Protein AF-A0AAV6AZW4-F1 (afdb_monomer_lite)

Structure (mmCIF, N/CA/C/O backbone):
data_AF-A0AAV6AZW4-F1
#
_entry.id   AF-A0AAV6AZW4-F1
#
loop_
_atom_site.group_PDB
_atom_site.id
_atom_site.type_symbol
_atom_site.label_atom_id
_atom_site.label_alt_id
_atom_site.label_comp_id
_atom_site.label_asym_id
_atom_site.label_entity_id
_atom_site.label_seq_id
_atom_site.pdbx_PDB_ins_code
_atom_site.Cartn_x
_atom_site.Cartn_y
_atom_site.Cartn_z
_atom_site.occupancy
_atom_site.B_iso_or_equiv
_atom_site.auth_seq_id
_atom_site.auth_comp_id
_atom_site.auth_asym_id
_atom_site.auth_atom_id
_atom_site.pdbx_PDB_model_num
ATOM 1 N N . MET A 1 1 ? 8.076 -14.051 11.934 1.00 36.62 1 MET A N 1
ATOM 2 C CA . MET A 1 1 ? 7.177 -14.612 10.902 1.00 36.62 1 MET A CA 1
ATOM 3 C C . MET A 1 1 ? 5.778 -14.085 11.201 1.00 36.62 1 MET A C 1
ATOM 5 O O . MET A 1 1 ? 5.217 -14.485 12.209 1.00 36.62 1 MET A O 1
ATOM 9 N N . ILE A 1 2 ? 5.278 -13.097 10.448 1.00 47.47 2 ILE A N 1
ATOM 10 C CA . ILE A 1 2 ? 3.931 -12.539 10.676 1.00 47.47 2 ILE A CA 1
ATOM 11 C C . ILE A 1 2 ? 2.932 -13.578 10.169 1.00 47.47 2 ILE A C 1
ATOM 13 O O . ILE A 1 2 ? 2.944 -13.923 8.988 1.00 47.47 2 ILE A O 1
ATOM 17 N N . ALA A 1 3 ? 2.127 -14.133 11.070 1.00 44.56 3 ALA A N 1
ATOM 18 C CA . ALA A 1 3 ? 1.124 -15.119 10.716 1.00 44.56 3 ALA A CA 1
ATOM 19 C C . ALA A 1 3 ? 0.007 -14.429 9.915 1.00 44.56 3 ALA A C 1
ATOM 21 O O . ALA A 1 3 ? -0.751 -13.626 10.448 1.00 44.56 3 ALA A O 1
ATOM 22 N N . LEU A 1 4 ? -0.112 -14.758 8.625 1.00 55.06 4 LEU A N 1
ATOM 23 C CA . LEU A 1 4 ? -1.163 -14.283 7.702 1.00 55.06 4 LEU A CA 1
ATOM 24 C C . LEU A 1 4 ? -2.596 -14.73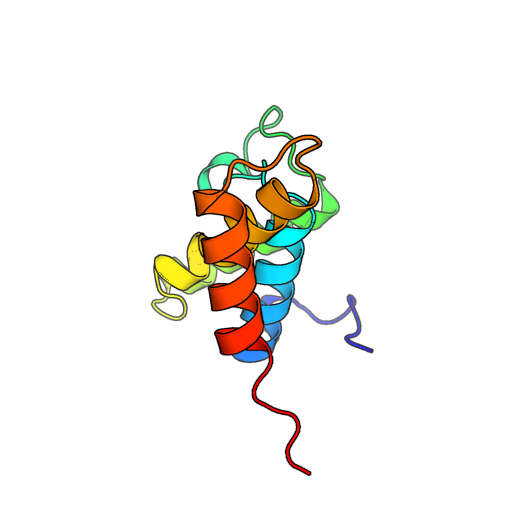0 8.091 1.00 55.06 4 LEU A C 1
ATOM 26 O O . LEU A 1 4 ? -3.533 -14.558 7.302 1.00 55.06 4 LEU A O 1
ATOM 30 N N . THR A 1 5 ? -2.747 -15.335 9.273 1.00 55.31 5 THR A N 1
ATOM 31 C CA . THR A 1 5 ? -3.974 -15.901 9.846 1.00 55.31 5 THR A CA 1
ATOM 32 C C . THR A 1 5 ? -4.684 -14.970 10.825 1.00 55.31 5 THR A C 1
ATOM 34 O O . THR A 1 5 ? -5.870 -15.179 11.069 1.00 55.31 5 THR A O 1
ATOM 37 N N . ASP A 1 6 ? -4.007 -13.959 11.379 1.00 63.38 6 ASP A N 1
ATOM 38 C CA . ASP A 1 6 ? -4.680 -12.967 12.223 1.00 63.38 6 ASP A CA 1
ATOM 39 C C . ASP A 1 6 ? -5.548 -12.028 11.376 1.00 63.38 6 ASP A C 1
ATOM 41 O O . ASP A 1 6 ? -5.223 -11.705 10.229 1.00 63.38 6 ASP A O 1
ATOM 45 N N . SER A 1 7 ? -6.689 -11.607 11.935 1.00 87.31 7 SER A N 1
ATOM 46 C CA . SER A 1 7 ? -7.580 -10.655 11.260 1.00 87.31 7 SER A CA 1
ATOM 47 C C . SER A 1 7 ? -6.843 -9.339 11.018 1.00 87.31 7 SER A C 1
ATOM 49 O O . SER A 1 7 ? -6.240 -8.801 11.947 1.00 87.31 7 SER A O 1
ATOM 51 N N . LEU A 1 8 ? -6.922 -8.802 9.797 1.00 91.19 8 LEU A N 1
ATOM 52 C CA . LEU A 1 8 ? -6.240 -7.559 9.415 1.00 91.19 8 LEU A CA 1
ATOM 53 C C . LEU A 1 8 ? -6.639 -6.376 10.308 1.00 91.19 8 LEU A C 1
ATOM 55 O O . LEU A 1 8 ? -5.792 -5.561 10.666 1.00 91.19 8 LEU A O 1
ATOM 59 N N . GLU A 1 9 ? -7.895 -6.352 10.746 1.00 91.62 9 GLU A N 1
ATOM 60 C CA . GLU A 1 9 ? -8.456 -5.368 11.679 1.00 91.62 9 GLU A CA 1
ATOM 61 C C . GLU A 1 9 ? -7.724 -5.343 13.031 1.00 91.62 9 GLU A C 1
ATOM 63 O O . GLU A 1 9 ? -7.651 -4.314 13.694 1.00 91.62 9 GLU A O 1
ATOM 68 N N . ARG A 1 10 ? -7.159 -6.482 13.456 1.00 92.06 10 ARG A N 1
ATOM 69 C CA . ARG A 1 10 ? -6.466 -6.627 14.746 1.00 92.06 10 ARG A CA 1
ATOM 70 C C . ARG A 1 10 ? -4.971 -6.340 14.664 1.00 92.06 10 ARG A C 1
ATOM 72 O O . ARG A 1 10 ? -4.304 -6.314 15.697 1.00 92.06 10 ARG A O 1
ATOM 79 N N . LEU A 1 11 ? -4.427 -6.136 13.464 1.00 94.06 11 LEU A N 1
ATOM 80 C CA . LEU A 1 11 ? -3.013 -5.818 13.316 1.00 94.06 11 LEU A CA 1
ATOM 81 C C . LEU A 1 11 ? -2.727 -4.413 13.872 1.00 94.06 11 LEU A C 1
ATOM 83 O O . LEU A 1 11 ? -3.424 -3.459 13.507 1.00 94.06 11 LEU A O 1
ATOM 87 N N . PRO A 1 12 ? -1.680 -4.239 14.701 1.00 95.19 12 PRO A N 1
ATOM 88 C CA . PRO A 1 12 ? -1.211 -2.912 15.079 1.00 95.19 12 PRO A CA 1
ATOM 89 C C . PRO A 1 12 ? -0.877 -2.089 13.834 1.00 95.19 12 PRO A C 1
ATOM 91 O O . PRO A 1 12 ? -0.285 -2.627 12.893 1.00 95.19 12 PRO A O 1
ATOM 94 N N . LYS A 1 13 ? -1.193 -0.786 13.847 1.00 95.62 13 LYS A N 1
ATOM 95 C CA . LYS A 1 13 ? -0.961 0.119 12.706 1.00 95.62 13 LYS A CA 1
ATOM 96 C C . LYS A 1 13 ? 0.437 -0.045 12.079 1.00 95.62 13 LYS A C 1
ATOM 98 O O . LYS A 1 13 ? 0.489 -0.309 10.882 1.00 95.62 13 LYS A O 1
ATOM 103 N N . PRO A 1 14 ? 1.558 -0.033 12.834 1.00 96.25 14 PRO A N 1
ATOM 104 C CA . PRO A 1 14 ? 2.887 -0.188 12.232 1.00 96.25 14 PRO A CA 1
ATOM 105 C C . PRO A 1 14 ? 3.090 -1.530 11.513 1.00 96.25 14 PRO A C 1
ATOM 107 O O . PRO A 1 14 ? 3.814 -1.622 10.526 1.00 96.25 14 PRO A O 1
ATOM 110 N N . THR A 1 15 ? 2.445 -2.598 11.993 1.00 96.06 15 THR A N 1
ATOM 111 C CA . THR A 1 15 ? 2.517 -3.919 11.353 1.00 96.06 15 THR A CA 1
ATOM 112 C C . THR A 1 15 ? 1.681 -3.957 10.079 1.00 96.06 15 THR A C 1
ATOM 114 O O . THR A 1 15 ? 2.141 -4.502 9.076 1.00 96.06 15 THR A O 1
ATOM 117 N N . PHE A 1 16 ? 0.487 -3.355 10.105 1.00 96.81 16 PHE A N 1
ATOM 118 C CA . PHE A 1 16 ? -0.367 -3.232 8.928 1.00 96.81 16 PHE A CA 1
ATOM 119 C C . PHE A 1 16 ? 0.304 -2.392 7.836 1.00 96.81 16 PHE A C 1
ATOM 121 O O . PHE A 1 16 ? 0.450 -2.884 6.722 1.00 96.81 16 PHE A O 1
ATOM 128 N N . VAL A 1 17 ? 0.793 -1.189 8.168 1.00 97.12 17 VAL A N 1
ATOM 129 C CA . VAL A 1 17 ? 1.471 -0.286 7.220 1.00 97.12 17 VAL A CA 1
ATOM 130 C C . VAL A 1 17 ? 2.665 -0.979 6.573 1.00 97.12 17 VAL A C 1
ATOM 132 O O . VAL A 1 17 ? 2.779 -0.987 5.356 1.00 97.12 17 VAL A O 1
ATOM 135 N N . ARG A 1 18 ? 3.503 -1.681 7.346 1.00 96.81 18 ARG A N 1
ATOM 136 C CA . ARG A 1 18 ? 4.618 -2.450 6.770 1.00 96.81 18 ARG A CA 1
ATOM 137 C C . ARG A 1 18 ? 4.165 -3.524 5.777 1.00 96.81 18 ARG A C 1
ATOM 139 O O . ARG A 1 18 ? 4.806 -3.707 4.746 1.00 96.81 18 ARG A O 1
ATOM 146 N N . ALA A 1 19 ? 3.096 -4.259 6.086 1.00 96.38 19 ALA A N 1
ATOM 147 C CA . ALA A 1 19 ? 2.555 -5.263 5.170 1.00 96.38 19 ALA A CA 1
ATOM 148 C C . ALA A 1 19 ? 1.942 -4.617 3.917 1.00 96.38 19 ALA A C 1
ATOM 150 O O . ALA A 1 19 ? 2.102 -5.140 2.816 1.00 96.38 19 ALA A O 1
ATOM 151 N N . TRP A 1 20 ? 1.284 -3.472 4.083 1.00 97.50 20 TRP A N 1
ATOM 152 C CA . TRP A 1 20 ? 0.687 -2.693 3.008 1.00 97.50 20 TRP A CA 1
ATOM 153 C C . TRP A 1 20 ? 1.743 -2.119 2.052 1.00 97.50 20 TRP A C 1
ATOM 155 O O . TRP A 1 20 ? 1.685 -2.398 0.855 1.00 97.50 20 TRP A O 1
ATOM 165 N N . CYS A 1 21 ? 2.791 -1.473 2.578 1.00 97.44 21 CYS A N 1
ATOM 166 C CA . CYS A 1 21 ? 3.943 -1.017 1.795 1.00 97.44 21 CYS A CA 1
ATOM 167 C C . CYS A 1 21 ? 4.619 -2.173 1.043 1.00 97.44 21 CYS A C 1
ATOM 169 O O . CYS A 1 21 ? 5.012 -2.019 -0.110 1.00 97.44 21 CYS A O 1
ATOM 171 N N . ALA A 1 22 ? 4.736 -3.354 1.663 1.00 97.19 22 ALA A N 1
ATOM 172 C CA . ALA A 1 22 ? 5.308 -4.521 0.996 1.00 97.19 22 ALA A CA 1
ATOM 173 C C . ALA A 1 22 ? 4.457 -4.983 -0.201 1.00 97.19 22 ALA A C 1
ATOM 175 O O . ALA A 1 22 ? 5.011 -5.360 -1.231 1.00 97.19 22 ALA A O 1
ATOM 176 N N . ILE A 1 23 ? 3.122 -4.928 -0.098 1.00 96.81 23 ILE A N 1
ATOM 177 C CA . ILE A 1 23 ? 2.226 -5.212 -1.229 1.00 96.81 23 ILE A CA 1
ATOM 178 C C . ILE A 1 23 ? 2.428 -4.176 -2.339 1.00 96.81 23 ILE A C 1
ATOM 180 O O . ILE A 1 23 ? 2.595 -4.576 -3.490 1.00 96.81 23 ILE A O 1
ATOM 184 N N . ALA A 1 24 ? 2.476 -2.884 -2.000 1.00 96.69 24 ALA A N 1
ATOM 185 C CA . ALA A 1 24 ? 2.711 -1.802 -2.957 1.00 96.69 24 ALA A CA 1
ATOM 186 C C . ALA A 1 24 ? 4.058 -1.962 -3.693 1.00 96.69 24 ALA A C 1
ATOM 188 O O . ALA A 1 24 ? 4.115 -1.899 -4.917 1.00 96.69 24 ALA A O 1
ATOM 189 N N . TYR A 1 25 ? 5.130 -2.300 -2.973 1.00 95.88 25 TYR A N 1
ATOM 190 C CA . TYR A 1 25 ? 6.444 -2.580 -3.559 1.00 95.88 25 TYR A CA 1
ATOM 191 C C . TYR A 1 25 ? 6.454 -3.833 -4.456 1.00 95.88 25 TYR A C 1
ATOM 193 O O . TYR A 1 25 ? 7.072 -3.861 -5.528 1.00 95.88 25 TYR A O 1
ATOM 201 N N . LEU A 1 26 ? 5.779 -4.910 -4.039 1.00 95.44 26 LEU A N 1
ATOM 202 C CA . LEU A 1 26 ? 5.722 -6.165 -4.798 1.00 95.44 26 LEU A CA 1
ATOM 203 C C . LEU A 1 26 ? 4.800 -6.080 -6.024 1.00 95.44 26 LEU A C 1
ATOM 205 O O . LEU A 1 26 ? 5.019 -6.795 -7.006 1.00 95.44 26 LEU A O 1
ATOM 209 N N . HIS A 1 27 ? 3.805 -5.197 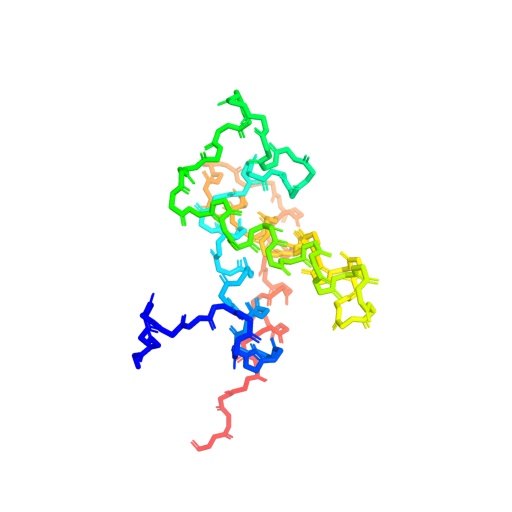-5.984 1.00 95.25 27 HIS A N 1
ATOM 210 C CA . HIS A 1 27 ? 2.783 -5.045 -7.010 1.00 95.25 27 HIS A CA 1
ATOM 211 C C . HIS A 1 27 ? 2.488 -3.562 -7.298 1.00 95.25 27 HIS A C 1
ATOM 213 O O . HIS A 1 27 ? 1.360 -3.111 -7.095 1.00 95.25 27 HIS A O 1
ATOM 219 N N . PRO A 1 28 ? 3.455 -2.796 -7.831 1.00 93.62 28 PRO A N 1
ATOM 220 C CA . PRO A 1 28 ? 3.332 -1.340 -7.920 1.00 93.62 28 PRO A CA 1
ATOM 221 C C . PRO A 1 28 ? 2.283 -0.833 -8.923 1.00 93.62 28 PRO A C 1
ATOM 223 O O . PRO A 1 28 ? 2.002 0.357 -8.982 1.00 93.62 28 PRO A O 1
ATOM 226 N N . GLY A 1 29 ? 1.687 -1.720 -9.725 1.00 91.62 29 GLY A N 1
ATOM 227 C CA . GLY A 1 29 ? 0.552 -1.380 -10.588 1.00 91.62 29 GLY A CA 1
ATOM 228 C C . GLY A 1 29 ? -0.812 -1.421 -9.886 1.00 91.62 29 GLY A C 1
ATOM 229 O O . GLY A 1 29 ? -1.816 -1.093 -10.512 1.00 91.62 29 GLY A O 1
ATOM 230 N N . LEU A 1 30 ? -0.885 -1.862 -8.625 1.00 94.50 30 LEU A N 1
ATOM 231 C CA . LEU A 1 30 ? -2.147 -1.984 -7.895 1.00 94.50 30 LEU A CA 1
ATOM 232 C C . LEU A 1 30 ? -2.528 -0.662 -7.227 1.00 94.50 30 LEU A C 1
ATOM 234 O O . LEU A 1 30 ? -2.044 -0.339 -6.147 1.00 94.50 30 LEU A O 1
ATOM 238 N N . HIS A 1 31 ? -3.446 0.079 -7.847 1.00 95.25 31 HIS A N 1
ATOM 239 C CA . HIS A 1 31 ? -3.971 1.312 -7.261 1.00 95.25 31 HIS A CA 1
ATOM 240 C C . HIS A 1 31 ? -4.972 1.008 -6.127 1.00 95.25 31 HIS A C 1
ATOM 242 O O . HIS A 1 31 ? -5.871 0.181 -6.349 1.00 95.25 31 HIS A O 1
ATOM 248 N N . PRO A 1 32 ? -4.882 1.669 -4.952 1.00 96.06 32 PRO A N 1
ATOM 249 C CA . PRO A 1 32 ? -5.806 1.458 -3.833 1.00 96.06 32 PRO A CA 1
ATOM 250 C C . PRO A 1 32 ? -7.276 1.653 -4.221 1.00 96.06 32 PRO A C 1
ATOM 252 O O . PRO A 1 32 ? -8.103 0.809 -3.904 1.00 96.06 32 PRO A O 1
ATOM 255 N N . ASP A 1 33 ? -7.605 2.698 -4.981 1.00 95.94 33 ASP A N 1
ATOM 256 C CA . ASP A 1 33 ? -8.979 3.032 -5.408 1.00 95.94 33 ASP A CA 1
ATOM 257 C C . ASP A 1 33 ? -9.606 1.968 -6.323 1.00 95.94 33 ASP A C 1
ATOM 259 O O . ASP A 1 33 ? -10.823 1.867 -6.449 1.00 95.94 33 ASP A O 1
ATOM 263 N N . GLY A 1 34 ? -8.778 1.157 -6.988 1.00 93.88 34 GLY A N 1
ATOM 264 C CA . GLY A 1 34 ? -9.231 0.166 -7.960 1.00 93.88 34 GLY A CA 1
ATOM 265 C C . GLY A 1 34 ? -9.610 -1.188 -7.356 1.00 93.88 34 GLY A C 1
ATOM 266 O O . GLY A 1 34 ? -10.000 -2.087 -8.104 1.00 93.88 34 GLY A O 1
ATOM 267 N N . TYR A 1 35 ? -9.465 -1.389 -6.043 1.00 95.00 35 TYR A N 1
ATOM 268 C CA . TYR A 1 35 ? -9.468 -2.731 -5.442 1.00 95.00 35 TYR A CA 1
ATOM 269 C C . TYR A 1 35 ? -10.779 -3.522 -5.602 1.00 95.00 35 TYR A C 1
ATOM 271 O O . TYR A 1 35 ? -10.755 -4.758 -5.613 1.00 95.00 35 TYR A O 1
ATOM 279 N N . GLU A 1 36 ? -11.911 -2.837 -5.772 1.00 93.00 36 GLU A N 1
ATOM 280 C CA . GLU A 1 36 ? -13.213 -3.472 -6.013 1.00 93.00 36 GLU A CA 1
ATOM 281 C C . GLU A 1 36 ? -13.410 -3.897 -7.474 1.00 93.00 36 GLU A C 1
ATOM 283 O O . GLU A 1 36 ? -14.111 -4.876 -7.750 1.00 93.00 36 GLU A O 1
ATOM 288 N N . SER A 1 37 ? -12.752 -3.216 -8.417 1.00 93.81 37 SER A N 1
ATOM 289 C CA . SER A 1 37 ? -12.902 -3.487 -9.847 1.00 93.81 37 SER A CA 1
ATOM 290 C C . SER A 1 37 ? -12.380 -4.879 -10.218 1.00 93.81 37 SER A C 1
ATOM 292 O O . SER A 1 37 ? -11.368 -5.367 -9.705 1.00 93.81 37 SER A O 1
ATOM 294 N N . ALA A 1 38 ? -13.083 -5.564 -11.120 1.00 88.38 38 ALA A N 1
ATOM 295 C CA . ALA A 1 38 ? -12.654 -6.861 -11.640 1.00 88.38 38 ALA A CA 1
ATOM 296 C C . ALA A 1 38 ? -11.366 -6.744 -12.477 1.00 88.38 38 ALA A C 1
ATOM 298 O O . ALA A 1 38 ? -10.514 -7.628 -12.398 1.00 88.38 38 ALA A O 1
ATOM 299 N N . ASP A 1 39 ? -11.195 -5.619 -13.176 1.00 91.75 39 ASP A N 1
ATOM 300 C CA . ASP A 1 39 ? -10.144 -5.413 -14.179 1.00 91.75 39 ASP A CA 1
ATOM 301 C C . ASP A 1 39 ? -8.945 -4.604 -13.651 1.00 91.75 39 ASP A C 1
ATOM 303 O O . ASP A 1 39 ? -8.032 -4.273 -14.400 1.00 91.75 39 ASP A O 1
ATOM 307 N N . SER A 1 40 ? -8.898 -4.301 -12.349 1.00 91.38 40 SER A N 1
ATOM 308 C CA . SER A 1 40 ? -7.821 -3.509 -11.727 1.00 91.38 40 SER A CA 1
ATOM 309 C C . SER A 1 40 ? -6.500 -4.255 -11.523 1.00 91.38 40 SER A C 1
ATOM 311 O O . SER A 1 40 ? -5.551 -3.697 -10.979 1.00 91.38 40 SER A O 1
ATOM 313 N N . GLY A 1 41 ? -6.439 -5.538 -11.884 1.00 93.50 41 GLY A N 1
ATOM 314 C CA . GLY A 1 41 ? -5.264 -6.386 -11.672 1.00 93.50 41 GLY A CA 1
ATOM 315 C C . GLY A 1 41 ? -5.103 -6.918 -10.243 1.00 93.50 41 GLY A C 1
ATOM 316 O O . GLY A 1 41 ? -4.223 -7.744 -10.006 1.00 93.50 41 GLY A O 1
ATOM 317 N N . TRP A 1 42 ? -5.962 -6.519 -9.295 1.00 95.69 42 TRP A N 1
ATOM 318 C CA . TRP A 1 42 ? -5.887 -6.958 -7.898 1.00 95.69 42 TRP A CA 1
ATOM 319 C C . TRP A 1 42 ? -6.110 -8.469 -7.731 1.00 95.69 42 TRP A C 1
ATOM 321 O O . TRP A 1 42 ? -7.226 -8.953 -7.981 1.00 95.69 42 TRP A O 1
ATOM 331 N N . PRO A 1 43 ? -5.130 -9.219 -7.182 1.00 93.75 43 PRO A N 1
ATOM 332 C CA . PRO A 1 43 ? -5.344 -10.603 -6.783 1.00 93.75 43 PRO A CA 1
ATOM 333 C C . PRO A 1 43 ? -6.421 -10.693 -5.698 1.00 93.75 43 PRO A C 1
ATOM 335 O O . PRO A 1 43 ? -6.384 -9.957 -4.710 1.00 93.75 43 PRO A O 1
ATOM 338 N N . ARG A 1 44 ? -7.359 -11.641 -5.835 1.00 89.31 44 ARG A N 1
ATOM 339 C CA . ARG A 1 44 ? -8.505 -11.803 -4.914 1.00 89.31 44 ARG A CA 1
ATOM 340 C C . ARG A 1 44 ? -8.089 -11.839 -3.437 1.00 89.31 44 ARG A C 1
ATOM 342 O O . ARG A 1 44 ? -8.760 -11.246 -2.602 1.00 89.31 44 ARG A O 1
ATOM 349 N N . VAL A 1 45 ? -6.981 -12.513 -3.122 1.00 90.69 45 VAL A N 1
ATOM 350 C CA . VAL A 1 45 ? -6.471 -12.657 -1.746 1.00 90.69 45 VAL A CA 1
ATOM 351 C C . VAL A 1 45 ? -5.892 -11.361 -1.166 1.00 90.69 45 VAL A C 1
ATOM 353 O O . VAL A 1 45 ? -5.836 -11.218 0.053 1.00 90.6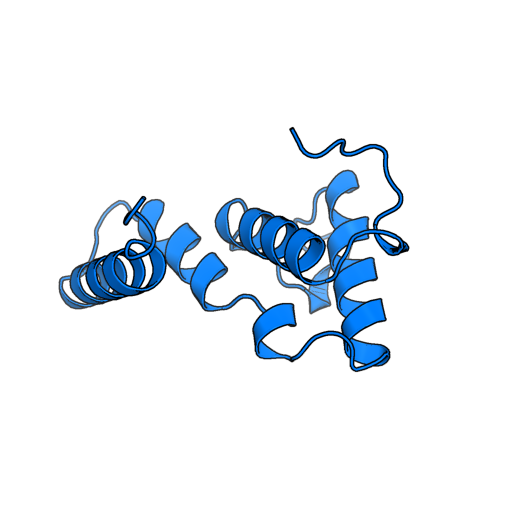9 45 VAL A O 1
ATOM 356 N N . LEU A 1 46 ? -5.470 -10.418 -2.014 1.00 94.81 46 LEU A N 1
ATOM 357 C CA . LEU A 1 46 ? -4.862 -9.158 -1.585 1.00 94.81 46 LEU A CA 1
ATOM 358 C C . LEU A 1 46 ? -5.879 -8.021 -1.457 1.00 94.81 46 LEU A C 1
ATOM 360 O O . LEU A 1 46 ? -5.640 -7.103 -0.683 1.00 94.81 46 LEU A O 1
ATOM 364 N N . ARG A 1 47 ? -7.048 -8.111 -2.109 1.00 95.12 47 ARG A N 1
ATOM 365 C CA . ARG A 1 47 ? -8.114 -7.089 -2.019 1.00 95.12 47 ARG A CA 1
ATOM 366 C C . ARG A 1 47 ? -8.522 -6.756 -0.582 1.00 95.12 47 ARG A C 1
ATOM 368 O O . ARG A 1 47 ? -8.829 -5.609 -0.290 1.00 95.12 47 ARG A O 1
ATOM 375 N N . ARG A 1 48 ? -8.467 -7.733 0.332 1.00 94.38 48 ARG A N 1
ATOM 376 C CA . ARG A 1 48 ? -8.750 -7.517 1.763 1.00 94.38 48 ARG A CA 1
ATOM 377 C C . ARG A 1 48 ? -7.794 -6.526 2.440 1.00 94.38 48 ARG A C 1
ATOM 379 O O . ARG A 1 48 ? -8.189 -5.901 3.412 1.00 94.38 48 ARG A O 1
ATOM 386 N N . PHE A 1 49 ? -6.562 -6.382 1.947 1.00 96.38 49 PHE A N 1
ATOM 387 C CA . PHE A 1 49 ? -5.616 -5.396 2.472 1.00 96.38 49 PHE A CA 1
ATOM 388 C C . PHE A 1 49 ? -5.981 -3.985 2.015 1.00 96.38 49 PHE A C 1
ATOM 390 O O . PHE A 1 49 ? -5.977 -3.087 2.843 1.00 96.38 49 PHE A O 1
ATOM 397 N N . ALA A 1 50 ? -6.371 -3.804 0.750 1.00 97.19 50 ALA A N 1
ATOM 398 C CA . ALA A 1 50 ? -6.859 -2.513 0.262 1.00 97.19 50 ALA A CA 1
ATOM 399 C C . ALA A 1 50 ? -8.157 -2.089 0.963 1.00 97.19 50 ALA A C 1
ATOM 401 O O . ALA A 1 50 ? -8.282 -0.944 1.381 1.00 97.19 50 ALA A O 1
ATOM 402 N N . ALA A 1 51 ? -9.085 -3.032 1.162 1.00 96.88 51 ALA A N 1
ATOM 403 C CA . ALA A 1 51 ? -10.308 -2.792 1.925 1.00 96.88 51 ALA A CA 1
ATOM 404 C C . ALA A 1 51 ? -10.005 -2.328 3.361 1.00 96.88 51 ALA A C 1
ATOM 406 O O . ALA A 1 51 ? -10.597 -1.368 3.844 1.00 96.88 51 ALA A O 1
ATOM 407 N N . GLU A 1 52 ? -9.058 -2.986 4.039 1.00 97.62 52 GLU A N 1
ATOM 408 C CA . GLU A 1 52 ? -8.644 -2.588 5.387 1.00 97.62 52 GLU A CA 1
ATOM 409 C C . GLU A 1 52 ? -7.893 -1.249 5.398 1.00 97.62 52 GLU A C 1
ATOM 411 O O . GLU A 1 52 ? -8.068 -0.473 6.334 1.00 97.62 52 GLU A O 1
ATOM 416 N N . ALA A 1 53 ? -7.086 -0.950 4.375 1.00 98.00 53 ALA A N 1
ATOM 417 C CA . ALA A 1 53 ? -6.403 0.336 4.259 1.00 98.00 53 ALA A CA 1
ATOM 418 C C . ALA A 1 53 ? -7.425 1.477 4.161 1.00 98.00 53 ALA A C 1
ATOM 420 O O . ALA A 1 53 ? -7.371 2.401 4.967 1.00 98.00 53 ALA A O 1
ATOM 421 N N . TRP A 1 54 ? -8.424 1.346 3.281 1.00 98.12 54 TRP A N 1
ATOM 422 C CA . TRP A 1 54 ? -9.532 2.299 3.180 1.00 98.12 54 TRP A CA 1
ATOM 423 C C . TRP A 1 54 ? -10.329 2.416 4.478 1.00 98.12 54 TRP A C 1
ATOM 425 O O . TRP A 1 54 ? -10.534 3.527 4.957 1.00 98.12 54 TRP A O 1
ATOM 435 N N . ARG A 1 55 ? -10.688 1.292 5.119 1.00 98.00 55 ARG A N 1
ATOM 436 C CA . ARG A 1 55 ? -11.382 1.311 6.420 1.00 98.00 55 ARG A CA 1
ATOM 437 C C . ARG A 1 55 ? -10.606 2.123 7.463 1.00 98.00 55 ARG A C 1
ATOM 439 O O . ARG A 1 55 ? -11.205 2.862 8.243 1.00 98.00 55 ARG A O 1
ATOM 446 N N . ARG A 1 56 ? -9.281 1.962 7.514 1.00 98.25 56 ARG A N 1
ATOM 447 C CA . ARG A 1 56 ? -8.413 2.699 8.439 1.00 98.25 56 ARG A CA 1
ATOM 448 C C . ARG A 1 56 ? -8.283 4.172 8.058 1.00 98.25 56 ARG A C 1
ATOM 450 O O . ARG A 1 56 ? -8.303 5.003 8.960 1.00 98.25 56 ARG A O 1
ATOM 457 N N . THR A 1 57 ? -8.183 4.510 6.774 1.00 98.25 57 THR A N 1
ATOM 458 C CA . THR A 1 57 ? -8.178 5.906 6.304 1.00 98.25 57 THR A CA 1
ATOM 459 C C . THR A 1 57 ? -9.485 6.612 6.656 1.00 98.25 57 THR A C 1
ATOM 461 O O . THR A 1 57 ? -9.451 7.678 7.265 1.00 98.25 57 THR A O 1
ATOM 464 N N . ASP A 1 58 ? -10.632 5.983 6.394 1.00 98.12 58 ASP A N 1
ATOM 465 C CA . ASP A 1 58 ? -11.957 6.522 6.733 1.00 98.12 58 ASP A CA 1
ATOM 466 C C . ASP A 1 58 ? -12.128 6.737 8.248 1.00 98.12 58 ASP A C 1
ATOM 468 O O . ASP A 1 58 ? -12.828 7.650 8.687 1.00 98.12 58 ASP A O 1
ATOM 472 N N . ALA A 1 59 ? -11.463 5.912 9.063 1.00 97.75 59 ALA A N 1
ATOM 473 C CA . ALA A 1 59 ? -11.412 6.046 10.518 1.00 97.75 59 ALA A CA 1
ATOM 474 C C . ALA A 1 59 ? -10.365 7.067 11.020 1.00 97.75 59 ALA A C 1
ATOM 476 O O . ALA A 1 59 ? -10.259 7.285 12.229 1.00 97.75 59 ALA A O 1
ATOM 477 N N . GLY A 1 60 ? -9.575 7.676 10.129 1.00 97.88 60 GLY A N 1
ATOM 478 C CA . GLY A 1 60 ? -8.469 8.577 10.473 1.00 97.88 60 GLY A CA 1
ATOM 479 C C . GLY A 1 60 ? -7.247 7.874 11.079 1.00 97.88 60 GLY A C 1
ATOM 480 O O . GLY A 1 60 ? -6.376 8.526 11.654 1.00 97.88 60 GLY A O 1
ATOM 481 N N . GLU A 1 61 ? -7.171 6.544 10.987 1.00 98.00 61 GLU A N 1
ATOM 482 C CA . GLU A 1 61 ? -6.047 5.742 11.475 1.00 98.00 61 GLU A CA 1
ATOM 483 C C . GLU A 1 61 ? -4.863 5.743 10.494 1.00 98.00 61 GLU A C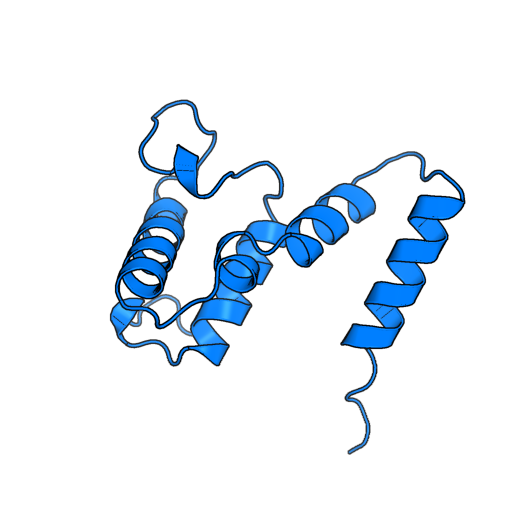 1
ATOM 485 O O . GLU A 1 61 ? -3.729 5.564 10.938 1.00 98.00 61 GLU A O 1
ATOM 490 N N . LEU A 1 62 ? -5.096 5.938 9.190 1.00 98.00 62 LEU A N 1
ATOM 491 C CA . LEU A 1 62 ? -4.058 6.068 8.156 1.00 98.00 62 LEU A CA 1
ATOM 492 C C . LEU A 1 62 ? -4.123 7.435 7.475 1.00 98.00 62 LEU A C 1
ATOM 494 O O . LEU A 1 62 ? -5.212 7.935 7.202 1.00 98.00 62 LEU A O 1
ATOM 498 N N . SER A 1 63 ? -2.958 8.014 7.189 1.00 97.81 63 SER A N 1
ATOM 499 C CA . SER A 1 63 ? -2.850 9.190 6.320 1.00 97.81 63 SER A CA 1
ATOM 500 C C . SER A 1 63 ? -2.962 8.805 4.841 1.00 97.81 63 SER A C 1
ATOM 502 O O . SER A 1 63 ? -2.802 7.639 4.477 1.00 97.81 63 SER A O 1
ATOM 504 N N . ASP A 1 64 ? -3.163 9.795 3.970 1.00 96.75 64 ASP A N 1
ATOM 505 C CA . ASP A 1 64 ? -3.128 9.591 2.515 1.00 96.75 64 ASP A CA 1
ATOM 506 C C . ASP A 1 64 ? -1.767 9.052 2.052 1.00 96.75 64 ASP A C 1
ATOM 508 O O . ASP A 1 64 ? -1.688 8.175 1.195 1.00 96.75 64 ASP A O 1
ATOM 512 N N . GLU A 1 65 ? -0.681 9.528 2.661 1.00 96.00 65 GLU A N 1
ATOM 513 C CA . GLU A 1 65 ? 0.674 9.054 2.373 1.00 96.00 65 GLU A CA 1
ATOM 514 C C . GLU A 1 65 ? 0.837 7.561 2.698 1.00 96.00 65 GLU A C 1
ATOM 516 O O . GLU A 1 65 ? 1.371 6.797 1.890 1.00 96.00 65 GLU A O 1
ATOM 521 N N . GLU A 1 66 ? 0.291 7.114 3.833 1.00 97.62 66 GLU A N 1
ATOM 522 C CA . GLU A 1 66 ? 0.267 5.698 4.205 1.00 97.62 66 GLU A CA 1
ATOM 523 C C . GLU A 1 66 ? -0.701 4.883 3.331 1.00 97.62 66 GLU A C 1
ATOM 525 O O . GLU A 1 66 ? -0.424 3.720 3.041 1.00 97.62 66 GLU A O 1
ATOM 530 N N . LEU A 1 67 ? -1.819 5.462 2.883 1.00 98.00 67 LEU A N 1
ATOM 531 C CA . LEU A 1 67 ? -2.773 4.790 1.997 1.00 98.00 67 LEU A CA 1
ATOM 532 C C . LEU A 1 67 ? -2.163 4.511 0.619 1.00 98.00 67 LEU A C 1
ATOM 534 O O . LEU A 1 67 ? -2.258 3.384 0.128 1.00 98.00 67 LEU A O 1
ATOM 538 N N . TYR A 1 68 ? -1.528 5.506 0.001 1.00 95.94 68 TYR A N 1
ATOM 539 C CA . TYR A 1 68 ? -0.984 5.369 -1.352 1.00 95.94 68 TYR A CA 1
ATOM 540 C C . TYR A 1 68 ? 0.404 4.727 -1.391 1.00 95.94 68 TYR A C 1
ATOM 542 O O . TYR A 1 68 ? 0.785 4.187 -2.432 1.00 95.94 68 TYR A O 1
ATOM 550 N N . CYS A 1 69 ? 1.153 4.741 -0.278 1.00 93.44 69 CYS A N 1
ATOM 551 C CA . CYS A 1 69 ? 2.492 4.149 -0.186 1.00 93.44 69 CYS A CA 1
ATOM 552 C C . CYS A 1 69 ? 3.393 4.544 -1.370 1.00 93.44 69 CYS A C 1
ATOM 554 O O . CYS A 1 69 ? 4.104 3.699 -1.924 1.00 93.44 69 CYS A O 1
ATOM 556 N N . SER A 1 70 ? 3.331 5.812 -1.794 1.00 91.69 70 SER A N 1
ATOM 557 C CA . SER A 1 70 ? 3.927 6.281 -3.050 1.00 91.69 70 SER A CA 1
ATOM 558 C C . SER A 1 70 ? 5.400 5.891 -3.174 1.00 91.69 70 SER A C 1
ATOM 560 O O . SER A 1 70 ? 5.822 5.415 -4.225 1.00 91.69 70 SER A O 1
ATOM 562 N N . GLU A 1 71 ? 6.175 5.999 -2.095 1.00 92.62 71 GLU A N 1
ATOM 563 C CA . GLU A 1 71 ? 7.596 5.638 -2.093 1.00 92.62 71 GLU A CA 1
ATOM 564 C C . GLU A 1 71 ? 7.852 4.142 -2.294 1.00 92.62 71 GLU A C 1
ATOM 566 O O . GLU A 1 71 ? 8.747 3.761 -3.050 1.00 92.62 71 GLU A O 1
ATOM 571 N N . ALA A 1 72 ? 7.046 3.279 -1.671 1.00 94.31 72 ALA A N 1
ATOM 572 C CA . ALA A 1 72 ? 7.167 1.833 -1.834 1.00 94.31 72 ALA A CA 1
ATOM 573 C C . ALA A 1 72 ? 6.781 1.412 -3.259 1.00 94.31 72 ALA A C 1
ATOM 575 O O . ALA A 1 72 ? 7.477 0.603 -3.877 1.00 94.31 72 ALA A O 1
ATOM 576 N N . THR A 1 73 ? 5.716 2.011 -3.799 1.00 93.75 73 THR A N 1
ATOM 577 C CA . THR A 1 73 ? 5.281 1.830 -5.189 1.00 93.75 73 THR A CA 1
ATOM 578 C C . THR A 1 73 ? 6.392 2.223 -6.164 1.00 93.75 73 THR A C 1
ATOM 580 O O . THR A 1 73 ? 6.779 1.421 -7.016 1.00 93.75 73 THR A O 1
ATOM 583 N N . TRP A 1 74 ? 6.965 3.421 -6.010 1.00 91.44 74 TRP A N 1
ATOM 584 C CA . TRP A 1 74 ? 8.060 3.899 -6.857 1.00 91.44 74 TRP A CA 1
ATOM 585 C C . TRP A 1 74 ? 9.312 3.038 -6.739 1.00 91.44 74 TRP A C 1
ATOM 587 O O . TRP A 1 74 ? 9.863 2.640 -7.762 1.00 91.44 74 TRP A O 1
ATOM 597 N N . SER A 1 75 ? 9.723 2.679 -5.522 1.00 90.38 75 SER A N 1
ATOM 598 C CA . SER A 1 75 ? 10.864 1.782 -5.292 1.00 90.38 75 SER A CA 1
ATOM 599 C C . SER A 1 75 ? 10.676 0.447 -6.012 1.00 90.38 75 SER A C 1
ATOM 601 O O . SER A 1 75 ? 11.580 -0.038 -6.691 1.00 90.38 75 SER A O 1
ATOM 603 N N . GLY A 1 76 ? 9.466 -0.113 -5.942 1.00 92.06 76 GLY A N 1
ATOM 604 C CA . GLY A 1 76 ? 9.113 -1.327 -6.663 1.00 92.06 76 GLY A CA 1
ATOM 605 C C . GLY A 1 76 ? 9.186 -1.159 -8.184 1.00 92.06 76 GLY A C 1
ATOM 606 O O . GLY A 1 76 ? 9.705 -2.042 -8.872 1.00 92.06 76 GLY A O 1
ATOM 607 N N . LEU A 1 77 ? 8.668 -0.059 -8.737 1.00 89.88 77 LEU A N 1
ATOM 608 C CA . LEU A 1 77 ? 8.772 0.211 -10.178 1.00 89.88 77 LEU A CA 1
ATOM 609 C C . LEU A 1 77 ? 10.226 0.313 -10.606 1.00 89.88 77 LEU A C 1
ATOM 611 O O . LEU A 1 77 ? 10.625 -0.380 -11.541 1.00 89.88 77 LEU A O 1
ATOM 615 N N . TYR A 1 78 ? 11.000 1.134 -9.899 1.00 85.38 78 TYR A N 1
ATOM 616 C CA . TYR A 1 78 ? 12.395 1.369 -10.212 1.00 85.38 78 TYR A CA 1
ATOM 617 C C . TYR A 1 78 ? 13.180 0.067 -10.209 1.00 85.38 78 TYR A C 1
ATOM 619 O O . TYR A 1 78 ? 13.789 -0.246 -11.221 1.00 85.38 78 TYR A O 1
ATOM 627 N N . ASP A 1 79 ? 13.087 -0.760 -9.170 1.00 87.00 79 ASP A N 1
ATOM 628 C CA . ASP A 1 79 ? 13.825 -2.030 -9.097 1.00 87.00 79 ASP A CA 1
ATOM 629 C C . ASP A 1 79 ? 13.517 -3.014 -10.244 1.00 87.00 79 ASP A C 1
ATOM 631 O O . ASP A 1 79 ? 14.282 -3.950 -10.479 1.00 87.00 79 ASP A O 1
ATOM 635 N N . ARG A 1 80 ? 12.413 -2.812 -10.976 1.00 85.44 80 ARG A N 1
ATOM 636 C CA . ARG A 1 80 ? 12.018 -3.613 -12.146 1.00 85.44 80 ARG A CA 1
ATOM 637 C C . ARG A 1 80 ? 12.374 -2.966 -13.489 1.00 85.44 80 ARG A C 1
ATOM 639 O O . ARG A 1 80 ? 12.165 -3.599 -14.525 1.00 85.44 80 ARG A O 1
ATOM 646 N N . MET A 1 81 ? 12.876 -1.733 -13.507 1.00 84.06 81 MET A N 1
ATOM 647 C CA . MET A 1 81 ? 13.297 -1.067 -14.738 1.00 84.06 81 MET A CA 1
ATOM 648 C C . MET A 1 81 ? 14.572 -1.709 -15.295 1.00 84.06 81 MET A C 1
ATOM 650 O O . MET A 1 81 ? 15.532 -1.969 -14.577 1.00 84.06 81 MET A O 1
ATOM 654 N N . LEU A 1 82 ? 14.582 -1.961 -16.607 1.00 68.81 82 LEU A N 1
ATOM 655 C CA . LEU A 1 82 ? 15.734 -2.541 -17.313 1.00 68.81 82 LEU A CA 1
ATOM 656 C C . LEU A 1 82 ? 16.799 -1.494 -17.672 1.00 68.81 82 LEU A C 1
ATOM 658 O O . LEU A 1 82 ? 17.947 -1.844 -17.937 1.00 68.81 82 LEU A O 1
ATOM 662 N N . VAL A 1 83 ? 16.413 -0.218 -17.695 1.00 76.06 83 VAL A N 1
ATOM 663 C CA . VAL A 1 83 ? 17.288 0.938 -17.896 1.00 76.06 83 VAL A CA 1
ATOM 664 C C . VAL A 1 83 ? 16.866 1.980 -16.873 1.00 76.06 83 VAL A C 1
ATOM 666 O O . VAL A 1 83 ? 15.703 2.369 -16.865 1.00 76.06 83 VAL A O 1
ATOM 669 N N . HIS A 1 84 ? 17.799 2.409 -16.028 1.00 65.62 84 HIS A N 1
ATOM 670 C CA . HIS A 1 84 ? 17.597 3.540 -15.129 1.00 65.62 84 HIS A CA 1
ATOM 671 C C . HIS A 1 84 ? 18.180 4.791 -15.769 1.00 65.62 84 HIS A C 1
ATOM 673 O O . HIS A 1 84 ? 19.317 4.768 -16.254 1.00 65.62 84 HIS A O 1
ATOM 679 N N . LEU A 1 85 ? 17.431 5.886 -15.745 1.00 74.81 85 LEU A N 1
ATOM 680 C CA . LEU A 1 85 ? 18.008 7.200 -15.983 1.00 74.81 85 LEU A CA 1
ATOM 681 C C . LEU A 1 85 ? 18.874 7.607 -14.766 1.00 74.81 85 LEU A C 1
ATOM 683 O O . LEU A 1 85 ? 18.670 7.091 -13.662 1.00 74.81 85 LEU A O 1
ATOM 687 N N . PRO A 1 86 ? 19.869 8.498 -14.936 1.00 76.31 86 PRO A N 1
ATOM 688 C CA . PRO A 1 86 ? 20.761 8.906 -13.845 1.00 76.31 86 PRO A CA 1
ATOM 689 C C . PRO A 1 86 ? 20.018 9.409 -12.596 1.00 76.31 86 PRO A C 1
ATOM 691 O O . PRO A 1 86 ? 20.293 8.934 -11.497 1.00 76.31 86 PRO A O 1
ATOM 694 N N . ASP A 1 87 ? 19.012 10.262 -12.782 1.00 75.56 87 ASP A N 1
ATOM 695 C CA . ASP A 1 87 ? 18.215 10.859 -11.700 1.00 75.56 87 ASP A CA 1
ATOM 696 C C . ASP A 1 87 ? 17.402 9.801 -10.919 1.00 75.56 87 ASP A C 1
ATOM 698 O O . ASP A 1 87 ? 17.209 9.894 -9.708 1.00 75.56 87 ASP A O 1
ATOM 702 N N . GLU A 1 88 ? 16.965 8.731 -11.592 1.00 67.38 88 GLU A N 1
ATOM 703 C CA . GLU A 1 88 ? 16.246 7.614 -10.960 1.00 67.38 88 GLU A CA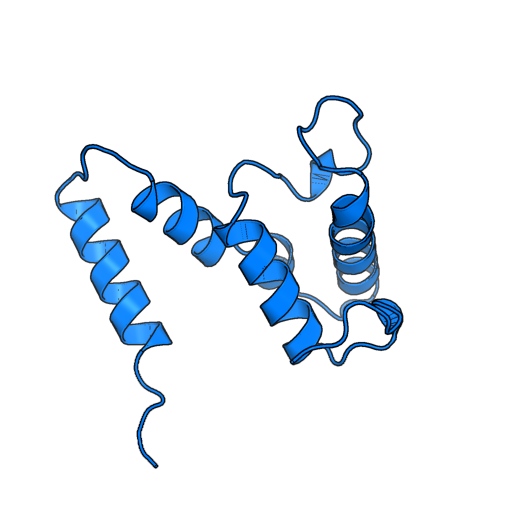 1
ATOM 704 C C . GLU A 1 88 ? 17.186 6.759 -10.098 1.00 67.38 88 GLU A C 1
ATOM 706 O O . GLU A 1 88 ? 16.778 6.192 -9.083 1.00 67.38 88 GLU A O 1
ATOM 711 N N . THR A 1 89 ? 18.462 6.676 -10.485 1.00 73.69 89 THR A N 1
ATOM 712 C CA . THR A 1 89 ? 19.498 5.999 -9.693 1.00 73.69 89 THR A CA 1
ATOM 713 C C . THR A 1 89 ? 19.809 6.787 -8.423 1.00 73.69 89 THR A C 1
ATOM 715 O O . THR A 1 89 ? 19.935 6.187 -7.358 1.00 73.69 89 THR A O 1
ATOM 718 N N . GLU A 1 90 ? 19.879 8.115 -8.516 1.00 80.75 90 GLU A N 1
ATOM 719 C CA . GLU A 1 90 ? 20.073 9.006 -7.367 1.00 80.75 90 GLU A CA 1
ATOM 720 C C . GLU A 1 90 ? 18.927 8.865 -6.355 1.00 80.75 90 GLU A C 1
ATOM 722 O O . GLU A 1 90 ? 19.177 8.545 -5.192 1.00 80.75 90 GLU A O 1
ATOM 727 N N . ARG A 1 91 ? 17.668 8.935 -6.812 1.00 77.69 91 ARG A N 1
ATOM 728 C CA . ARG A 1 91 ? 16.488 8.757 -5.945 1.00 77.69 91 ARG A CA 1
ATOM 729 C C . ARG A 1 91 ? 16.477 7.407 -5.218 1.00 77.69 91 ARG A C 1
ATOM 731 O O . ARG A 1 91 ? 16.092 7.336 -4.053 1.00 77.69 91 ARG A O 1
ATOM 738 N N . ARG A 1 92 ? 16.898 6.319 -5.878 1.00 72.31 92 ARG A N 1
ATOM 739 C CA . ARG A 1 92 ? 17.001 4.990 -5.237 1.00 72.31 92 ARG A CA 1
ATOM 740 C C . ARG A 1 92 ? 18.047 4.961 -4.127 1.00 72.31 92 ARG A C 1
ATOM 742 O O . ARG A 1 92 ? 17.820 4.306 -3.114 1.00 72.31 92 ARG A O 1
ATOM 749 N N . LEU A 1 93 ? 19.183 5.628 -4.323 1.00 77.75 93 LEU A N 1
ATOM 750 C CA . LEU A 1 93 ? 20.243 5.701 -3.317 1.00 77.75 93 LEU A CA 1
ATOM 751 C C . LEU A 1 93 ? 19.808 6.538 -2.110 1.00 77.75 93 LEU A C 1
ATOM 753 O O . LEU A 1 93 ? 20.078 6.131 -0.984 1.00 77.75 93 LEU A O 1
ATOM 757 N N . GLU A 1 94 ? 19.091 7.642 -2.333 1.00 82.44 94 GLU A N 1
ATOM 758 C CA . GLU A 1 94 ? 18.490 8.447 -1.260 1.00 82.44 94 GLU A CA 1
ATOM 759 C C . GLU A 1 94 ? 17.522 7.618 -0.411 1.00 82.44 94 GLU A C 1
ATOM 761 O O . GLU A 1 94 ? 17.682 7.543 0.804 1.00 82.44 94 GLU A O 1
ATOM 766 N N . LEU A 1 95 ? 16.573 6.929 -1.056 1.00 71.31 95 LEU A N 1
ATOM 767 C CA . LEU A 1 95 ? 15.608 6.069 -0.369 1.00 71.31 95 LEU A CA 1
ATOM 768 C C . LEU A 1 95 ? 16.316 4.941 0.395 1.00 71.31 95 LEU A C 1
ATOM 770 O O . LEU A 1 95 ? 15.998 4.660 1.546 1.00 71.31 95 LEU A O 1
ATOM 774 N N . ALA A 1 96 ? 17.314 4.297 -0.213 1.00 70.75 96 ALA A N 1
ATOM 775 C CA . ALA A 1 96 ? 18.079 3.252 0.459 1.00 70.75 96 ALA A CA 1
ATOM 776 C C . ALA A 1 96 ? 18.851 3.773 1.683 1.00 70.75 96 ALA A C 1
ATOM 778 O O . ALA A 1 96 ? 18.974 3.042 2.663 1.00 70.75 96 ALA A O 1
ATOM 779 N N . ALA A 1 97 ? 19.356 5.010 1.649 1.00 75.88 97 ALA A N 1
ATOM 780 C CA . ALA A 1 97 ? 20.010 5.639 2.793 1.00 75.88 97 ALA A CA 1
ATOM 781 C C . ALA A 1 97 ? 19.000 5.988 3.898 1.00 75.88 97 ALA A C 1
ATOM 783 O O . ALA A 1 97 ? 19.215 5.641 5.057 1.00 75.88 97 ALA A O 1
ATOM 784 N N . GLU A 1 98 ? 17.869 6.590 3.531 1.00 76.00 98 GLU A N 1
ATOM 785 C CA . GLU A 1 98 ? 16.803 6.985 4.457 1.00 76.00 98 GLU A CA 1
ATOM 786 C C . GLU A 1 98 ? 16.191 5.784 5.197 1.00 76.00 98 GLU A C 1
ATOM 788 O O . GLU A 1 98 ? 15.976 5.834 6.407 1.00 76.00 98 GLU A O 1
ATOM 793 N N . PHE A 1 99 ? 15.973 4.668 4.495 1.00 64.75 99 PHE A 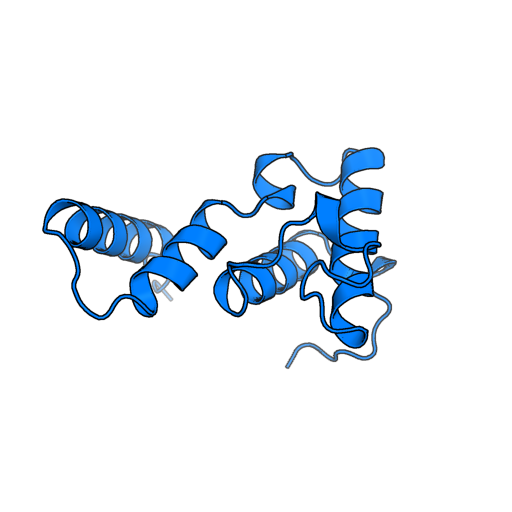N 1
ATOM 794 C CA . PHE A 1 99 ? 15.420 3.444 5.083 1.00 64.75 99 PHE A CA 1
ATOM 795 C C . PHE A 1 99 ? 16.486 2.467 5.619 1.00 64.75 99 PHE A C 1
ATOM 797 O O . PHE A 1 99 ? 16.141 1.515 6.324 1.00 64.75 99 PHE A O 1
ATOM 804 N N . GLY A 1 100 ? 17.763 2.667 5.279 1.00 57.12 100 GLY A N 1
ATOM 805 C CA . GLY A 1 100 ? 18.883 1.787 5.631 1.00 57.12 100 GLY A CA 1
ATOM 806 C C . GLY A 1 100 ? 19.555 2.102 6.971 1.00 57.12 100 GLY A C 1
ATOM 807 O O . GLY A 1 100 ? 20.160 1.208 7.566 1.00 57.12 100 GLY A O 1
ATOM 808 N N . GLU A 1 101 ? 19.420 3.322 7.498 1.00 52.09 101 GLU A N 1
ATOM 809 C CA . GLU A 1 101 ? 19.959 3.691 8.815 1.00 52.09 101 GLU A CA 1
ATOM 810 C C . GLU A 1 101 ? 18.999 3.321 9.961 1.00 52.09 101 GLU A C 1
ATOM 812 O O . GLU A 1 101 ? 18.389 4.149 10.630 1.00 52.09 101 GLU A O 1
ATOM 817 N N . SER A 1 102 ? 18.891 2.018 10.227 1.00 51.12 102 SER A N 1
ATOM 818 C CA . SER A 1 102 ? 18.634 1.502 11.580 1.00 51.12 102 SER A CA 1
ATOM 819 C C . SER A 1 102 ? 19.336 0.159 11.769 1.00 51.12 102 SER A C 1
ATOM 821 O O . SER A 1 102 ? 18.723 -0.886 11.975 1.00 51.12 102 SER A O 1
ATOM 823 N N . MET A 1 103 ? 20.664 0.181 11.676 1.00 45.03 103 MET A N 1
ATOM 824 C CA . MET A 1 103 ? 21.492 -0.956 12.069 1.00 45.03 103 MET A CA 1
ATOM 825 C C . MET A 1 103 ? 22.642 -0.500 12.964 1.00 45.03 103 MET A C 1
ATOM 827 O O . MET A 1 103 ? 23.796 -0.804 12.704 1.00 45.03 103 MET A O 1
ATOM 831 N N . ASP A 1 104 ? 22.282 0.211 14.033 1.00 51.34 104 ASP A N 1
ATOM 832 C CA . ASP A 1 104 ? 23.111 0.336 15.229 1.00 51.34 104 ASP A CA 1
ATOM 833 C C . ASP A 1 104 ? 22.429 -0.425 16.377 1.00 51.34 104 ASP A C 1
ATOM 835 O O . ASP A 1 104 ? 21.521 0.083 17.043 1.00 51.34 104 ASP A O 1
ATOM 839 N N . ALA A 1 105 ? 22.861 -1.675 16.567 1.00 37.88 105 ALA A N 1
ATOM 840 C CA . ALA A 1 105 ? 22.769 -2.452 17.805 1.00 37.88 105 ALA A CA 1
ATOM 841 C C . ALA A 1 105 ? 23.918 -3.467 17.856 1.00 37.88 105 ALA A C 1
ATOM 843 O O . ALA A 1 105 ? 24.099 -4.199 16.855 1.00 37.88 105 ALA A O 1
#

Secondary structure (DSSP, 8-state):
---TTS-GGGS-HHHHHHHHHHHHHH-TT--GGGTT-TTS---TTTHHHHHHHHHHHHTTSS-HHHHH-HHHHHHHHHHT-SS--HHHHHHHHHHHHHHH-----

pLDDT: mean 85.78, std 15.65, range [36.62, 98.25]

Radius of gyration: 15.06 Å; chains: 1; bounding box: 36×27×36 Å

Foldseek 3Di:
DPPPPDDLLPDDLVRLLVVVLVCCLQCLQQFLVCLVPPPSPDDPSCSSSSVVLVVCVVVVNDDPCSNGSVVSSLLSVLVPDPDDDPVSVVSNVVVCVVVVPPPDD

Sequence (105 aa):
MIALTDSLERLPKPTFVRAWCAIAYLHPGLHPDGYESADSGWPRVLRRFAAEAWRRTDAGELSDEELYCSEATWSGLYDRMLVHLPDETERRLELAAEFGESMDA